Protein AF-A0A4U9HUV6-F1 (afdb_monomer_lite)

InterPro domains:
  IPR036188 FAD/NAD(P)-binding domain superfamily [G3DSA:3.50.50.60] (1-76)

Foldseek 3Di:
DCPCVVVDPDDDDPPFAFQAAAVVQQWTATPVGDIDHDPDDDDPDDLVVVCVRHPPVDDPVSVVVSVVDDDDDDDD

Organism: NCBI:txid83655

Radius of gyration: 14.7 Å; chains: 1; bounding box: 29×31×38 Å

Structure (mmCIF, N/CA/C/O backbone):
data_AF-A0A4U9HUV6-F1
#
_entry.id   AF-A0A4U9HUV6-F1
#
loop_
_atom_site.group_PDB
_atom_site.id
_atom_site.type_symbol
_atom_site.label_atom_id
_atom_site.label_alt_id
_atom_site.label_comp_id
_atom_site.label_asym_id
_atom_site.label_entity_id
_atom_site.label_seq_id
_atom_site.pdbx_PDB_ins_code
_atom_site.Cartn_x
_atom_site.Cartn_y
_atom_site.Cartn_z
_atom_site.occupancy
_atom_site.B_iso_or_equiv
_atom_site.auth_seq_id
_atom_site.auth_comp_id
_atom_site.auth_asym_id
_atom_site.auth_atom_id
_atom_site.pdbx_PDB_model_num
ATOM 1 N N . MET A 1 1 ? 11.907 -6.468 22.817 1.00 52.94 1 MET A N 1
ATOM 2 C CA . MET A 1 1 ? 12.724 -5.529 22.018 1.00 52.94 1 MET A CA 1
ATOM 3 C C . MET A 1 1 ? 11.769 -4.496 21.437 1.00 52.94 1 MET A C 1
ATOM 5 O O . MET A 1 1 ? 11.109 -4.798 20.458 1.00 52.94 1 MET A O 1
ATOM 9 N N . ASN A 1 2 ? 11.590 -3.342 22.094 1.00 66.69 2 ASN A N 1
ATOM 10 C CA . ASN A 1 2 ? 10.480 -2.430 21.758 1.00 66.69 2 ASN A CA 1
ATOM 11 C C . ASN A 1 2 ? 10.830 -1.364 20.708 1.00 66.69 2 ASN A C 1
ATOM 13 O O . ASN A 1 2 ? 9.934 -0.647 20.282 1.00 66.69 2 ASN A O 1
ATOM 17 N N . GLY A 1 3 ? 12.083 -1.300 20.237 1.00 84.81 3 GLY A N 1
ATOM 18 C CA . GLY A 1 3 ? 12.496 -0.447 19.116 1.00 84.81 3 GLY A CA 1
ATOM 19 C C . GLY A 1 3 ? 11.896 0.963 19.179 1.00 84.81 3 GLY A C 1
ATOM 20 O O . GLY A 1 3 ? 11.890 1.594 20.232 1.00 84.81 3 GLY A O 1
ATOM 21 N N . PHE A 1 4 ? 11.338 1.425 18.060 1.00 86.75 4 PHE A N 1
ATOM 22 C CA . PHE A 1 4 ? 10.693 2.738 17.962 1.00 86.75 4 PHE A CA 1
ATOM 23 C C . PHE A 1 4 ? 9.218 2.762 18.395 1.00 86.75 4 PHE A C 1
ATOM 25 O O . PHE A 1 4 ? 8.631 3.841 18.443 1.00 86.75 4 PHE A O 1
ATOM 32 N N . LEU A 1 5 ? 8.606 1.614 18.718 1.00 87.88 5 LEU A N 1
ATOM 33 C CA . LEU A 1 5 ? 7.166 1.536 19.004 1.00 87.88 5 LEU A CA 1
ATOM 34 C C . LEU A 1 5 ? 6.717 2.472 20.145 1.00 87.88 5 LEU A C 1
ATOM 36 O O . LEU A 1 5 ? 5.713 3.155 19.954 1.00 87.88 5 LEU A O 1
ATOM 40 N N . PRO A 1 6 ? 7.451 2.607 21.273 1.00 90.25 6 PRO A N 1
ATOM 41 C CA . PRO A 1 6 ? 7.082 3.531 22.348 1.00 90.25 6 PRO A CA 1
ATOM 42 C C . PRO A 1 6 ? 7.086 5.013 21.949 1.00 90.25 6 PRO A C 1
ATOM 44 O O . PRO A 1 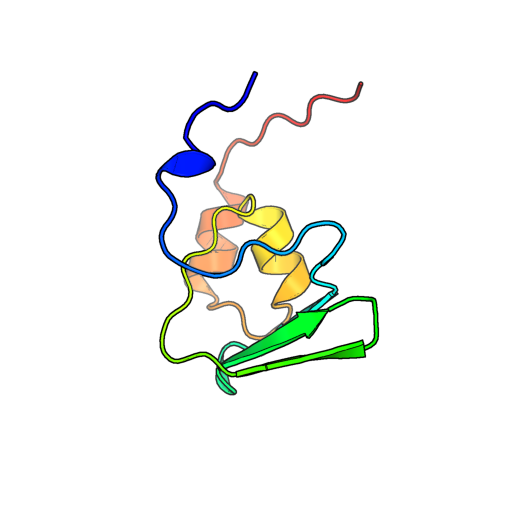6 ? 6.533 5.837 22.671 1.00 90.25 6 PRO A O 1
ATOM 47 N N . HIS A 1 7 ? 7.727 5.372 20.833 1.00 91.06 7 HIS A N 1
ATOM 48 C CA . HIS A 1 7 ? 7.843 6.756 20.372 1.00 91.06 7 HIS A CA 1
ATOM 49 C C . HIS A 1 7 ? 6.785 7.134 19.327 1.00 91.06 7 HIS A C 1
ATOM 51 O O . HIS A 1 7 ? 6.661 8.311 18.978 1.00 91.06 7 HIS A O 1
ATOM 57 N N . ILE A 1 8 ? 6.015 6.164 18.825 1.00 90.00 8 ILE A N 1
ATOM 58 C CA . ILE A 1 8 ? 4.952 6.419 17.856 1.00 90.00 8 ILE A CA 1
ATOM 59 C C . ILE A 1 8 ? 3.777 7.076 18.578 1.00 90.00 8 ILE A C 1
ATOM 61 O O . ILE A 1 8 ? 3.182 6.517 19.497 1.00 90.00 8 ILE A O 1
ATOM 65 N N . LYS A 1 9 ? 3.422 8.279 18.128 1.00 92.69 9 LYS A N 1
ATOM 66 C CA . LYS A 1 9 ? 2.226 8.985 18.582 1.00 92.69 9 LYS A CA 1
ATOM 67 C C . LYS A 1 9 ? 1.052 8.578 17.701 1.00 92.69 9 LYS A C 1
ATOM 69 O O . LYS A 1 9 ? 1.057 8.863 16.507 1.00 92.69 9 LYS A O 1
ATOM 74 N N . GLY A 1 10 ? 0.049 7.943 18.293 1.00 88.94 10 GLY A N 1
ATOM 75 C CA . GLY A 1 10 ? -1.165 7.522 17.599 1.00 88.94 10 GLY A CA 1
ATOM 76 C C . GLY A 1 10 ? -1.518 6.067 17.875 1.00 88.94 10 GLY A C 1
ATOM 77 O O . GLY A 1 10 ? -0.926 5.417 18.735 1.00 88.94 10 GLY A O 1
ATOM 78 N N . ARG A 1 11 ? -2.515 5.562 17.147 1.00 91.00 11 ARG A N 1
ATOM 79 C CA . ARG A 1 11 ? -2.958 4.173 17.251 1.00 91.00 11 ARG A CA 1
ATOM 80 C C . ARG A 1 11 ? -2.136 3.303 16.308 1.00 91.00 11 ARG A C 1
ATOM 82 O O . ARG A 1 11 ? -2.077 3.580 15.114 1.00 91.00 11 ARG A O 1
ATOM 89 N N . ILE A 1 12 ? -1.548 2.243 16.848 1.00 91.50 12 ILE A N 1
ATOM 90 C CA . ILE A 1 12 ? -0.961 1.160 16.060 1.00 91.50 12 ILE A CA 1
ATOM 91 C C . ILE A 1 12 ? -1.939 -0.002 16.109 1.00 91.50 12 ILE A C 1
ATOM 93 O O . ILE A 1 12 ? -2.347 -0.426 17.189 1.00 91.50 12 ILE A O 1
ATOM 97 N N . GLU A 1 13 ? -2.315 -0.505 14.942 1.00 92.50 13 GLU A N 1
ATOM 98 C CA . GLU A 1 13 ? -3.137 -1.701 14.825 1.00 92.50 13 GLU A CA 1
ATOM 99 C C . GLU A 1 13 ? -2.309 -2.821 14.190 1.00 92.50 13 GLU A C 1
ATOM 101 O O . GLU A 1 13 ? -1.740 -2.651 13.113 1.00 92.50 13 GLU A O 1
ATOM 106 N N . THR A 1 14 ? -2.217 -3.958 14.878 1.00 93.25 14 THR A N 1
ATOM 107 C CA . THR A 1 14 ? -1.614 -5.195 14.365 1.00 93.25 14 THR A CA 1
ATOM 108 C C . THR A 1 14 ? -2.718 -6.182 13.990 1.00 93.25 14 THR A C 1
ATOM 110 O O . THR A 1 14 ? -3.855 -6.043 14.436 1.00 93.25 14 THR A O 1
ATOM 113 N N . GLY A 1 15 ? -2.416 -7.148 13.117 1.00 94.31 15 GLY A N 1
ATOM 114 C CA . GLY A 1 15 ? -3.450 -8.030 12.554 1.00 94.31 15 GLY A CA 1
ATOM 115 C C . GLY A 1 15 ? -4.456 -7.298 11.651 1.00 94.31 15 GLY A C 1
ATOM 116 O O . GLY A 1 15 ? -5.530 -7.817 11.377 1.00 94.31 15 GLY A O 1
ATOM 117 N N . ALA A 1 16 ? -4.114 -6.088 11.202 1.00 95.81 16 ALA A N 1
ATOM 118 C CA . ALA A 1 16 ? -4.930 -5.233 10.348 1.00 95.81 16 ALA A CA 1
ATOM 119 C C . ALA A 1 16 ? -4.445 -5.322 8.891 1.00 95.81 16 ALA A C 1
ATOM 121 O O . ALA A 1 16 ? -3.863 -4.379 8.355 1.00 95.81 16 ALA A O 1
ATOM 122 N N . GLU A 1 17 ? -4.624 -6.485 8.266 1.00 97.06 17 GLU A N 1
ATOM 123 C CA . GLU A 1 17 ? -4.213 -6.698 6.876 1.00 97.06 17 GLU A CA 1
ATOM 124 C C . GLU A 1 17 ? -5.054 -5.843 5.921 1.00 97.06 17 GLU A C 1
ATOM 126 O O . GLU A 1 17 ? -6.285 -5.864 5.970 1.00 97.06 17 GLU A O 1
ATOM 131 N N . VAL A 1 18 ? -4.390 -5.088 5.044 1.00 97.19 18 VAL A N 1
ATOM 132 C CA . VAL A 1 18 ? -5.044 -4.281 4.009 1.00 97.19 18 VAL A CA 1
ATOM 133 C C . VAL A 1 18 ? -5.415 -5.178 2.835 1.00 97.19 18 VAL A C 1
ATOM 135 O O . VAL A 1 18 ? -4.548 -5.815 2.248 1.00 97.19 18 VAL A O 1
ATOM 138 N N . SER A 1 19 ? -6.692 -5.188 2.456 1.00 97.62 19 SER A N 1
ATOM 139 C CA . SER A 1 19 ? -7.206 -6.000 1.349 1.00 97.62 19 SER A CA 1
ATOM 140 C C . SER A 1 19 ? -7.414 -5.200 0.062 1.00 97.62 19 SER A C 1
ATOM 142 O O . SER A 1 19 ? -7.293 -5.756 -1.031 1.00 97.62 19 SER A O 1
ATOM 144 N N . LYS A 1 20 ? -7.712 -3.895 0.165 1.00 98.00 20 LYS A N 1
ATOM 145 C CA . LYS A 1 20 ? -7.888 -3.008 -0.996 1.00 98.00 20 LYS A CA 1
ATOM 146 C C . LYS A 1 20 ? -7.666 -1.537 -0.653 1.00 98.00 20 LYS A C 1
ATOM 148 O O . LYS A 1 20 ? -7.993 -1.092 0.447 1.00 98.00 20 LYS A O 1
ATOM 153 N N . ILE A 1 21 ? -7.160 -0.769 -1.616 1.00 97.81 21 ILE A N 1
ATOM 154 C CA . ILE A 1 21 ? -6.986 0.684 -1.509 1.00 97.81 21 ILE A CA 1
ATOM 155 C C . ILE A 1 21 ? -7.783 1.363 -2.625 1.00 97.81 21 ILE A C 1
ATOM 157 O O . ILE A 1 21 ? -7.505 1.163 -3.803 1.00 97.81 21 ILE A O 1
ATOM 161 N N . TYR A 1 22 ? -8.748 2.195 -2.242 1.00 97.25 22 TYR A N 1
ATOM 162 C CA . TYR A 1 22 ? -9.506 3.068 -3.138 1.00 97.25 22 TYR A CA 1
ATOM 163 C C . TYR A 1 22 ? -8.902 4.471 -3.055 1.00 97.25 22 TYR A C 1
ATOM 165 O O . TYR A 1 22 ? -9.330 5.309 -2.256 1.00 97.25 22 TYR A O 1
ATOM 173 N N . ALA A 1 23 ? -7.859 4.711 -3.843 1.00 94.44 23 ALA A N 1
ATOM 174 C CA . ALA A 1 23 ? -7.085 5.943 -3.845 1.00 94.44 23 ALA A CA 1
ATOM 175 C C . ALA A 1 23 ? -7.930 7.174 -4.200 1.00 94.44 23 ALA A C 1
ATOM 177 O O . ALA A 1 23 ? -7.827 8.201 -3.526 1.00 94.44 23 ALA A O 1
ATOM 178 N N . ASN A 1 24 ? -8.821 7.050 -5.188 1.00 94.88 24 ASN A N 1
ATOM 179 C CA . ASN A 1 24 ? -9.707 8.136 -5.619 1.00 94.88 24 ASN A CA 1
ATOM 180 C C . ASN A 1 24 ? -10.716 8.525 -4.530 1.00 94.88 24 ASN A C 1
ATOM 182 O O . ASN A 1 24 ? -11.046 9.697 -4.362 1.00 94.88 24 ASN A O 1
ATOM 186 N N . GLN A 1 25 ? -11.179 7.538 -3.760 1.00 97.06 25 GLN A N 1
ATOM 187 C CA . GLN A 1 25 ? -12.129 7.733 -2.658 1.00 97.06 25 GLN A CA 1
ATOM 188 C C . GLN A 1 25 ? -11.434 8.038 -1.323 1.00 97.06 25 GLN A C 1
ATOM 190 O O . GLN A 1 25 ? -12.099 8.360 -0.336 1.00 97.06 25 GLN A O 1
ATOM 195 N N . ARG A 1 26 ? -10.101 7.925 -1.294 1.00 97.44 26 ARG A N 1
ATOM 196 C CA . ARG A 1 26 ? -9.250 7.984 -0.104 1.00 97.44 26 ARG A CA 1
ATOM 197 C C . ARG A 1 26 ? -9.693 7.018 0.996 1.00 97.44 26 ARG A C 1
ATOM 199 O O . ARG A 1 26 ? -9.856 7.413 2.151 1.00 97.44 26 ARG A O 1
ATOM 206 N N . ILE A 1 27 ? -9.917 5.756 0.631 1.00 98.19 27 ILE A N 1
ATOM 207 C CA . ILE A 1 27 ? -10.352 4.695 1.549 1.00 98.19 27 ILE A CA 1
ATOM 208 C C . ILE A 1 27 ? -9.384 3.511 1.506 1.00 98.19 27 ILE A C 1
ATOM 210 O O . ILE A 1 27 ? -8.958 3.083 0.436 1.00 98.19 27 ILE A O 1
ATOM 214 N N . VAL A 1 28 ? -9.084 2.950 2.676 1.00 97.62 28 VAL A N 1
ATOM 215 C CA . VAL A 1 28 ? -8.425 1.648 2.843 1.00 97.62 28 VAL A CA 1
ATOM 216 C C . VAL A 1 28 ? -9.433 0.660 3.406 1.00 97.62 28 VAL A C 1
ATOM 218 O O . VAL A 1 28 ? -10.076 0.955 4.413 1.00 97.62 28 VAL A O 1
ATOM 221 N N . ALA A 1 29 ? -9.558 -0.503 2.776 1.00 98.06 29 ALA A N 1
ATOM 222 C CA . ALA A 1 29 ? -10.326 -1.629 3.289 1.00 98.06 29 ALA A CA 1
ATOM 223 C C . ALA A 1 29 ? -9.381 -2.670 3.896 1.00 98.06 29 ALA A C 1
ATOM 225 O O . ALA A 1 29 ? -8.352 -3.006 3.304 1.00 98.06 29 ALA A O 1
ATOM 226 N N . LEU A 1 30 ? -9.738 -3.170 5.075 1.00 97.88 30 LEU A N 1
ATOM 227 C CA . LEU A 1 30 ? -9.045 -4.268 5.736 1.00 97.88 30 LEU A CA 1
ATOM 228 C C . LEU A 1 30 ? -9.687 -5.615 5.383 1.00 97.88 30 LEU A C 1
ATOM 230 O O . LEU A 1 30 ? -10.836 -5.681 4.940 1.00 97.88 30 LEU A O 1
ATOM 234 N N . ALA A 1 31 ? -8.944 -6.703 5.569 1.00 97.81 31 ALA A N 1
ATOM 235 C CA . ALA A 1 31 ? -9.421 -8.065 5.329 1.00 97.81 31 ALA A CA 1
ATOM 236 C C . ALA A 1 31 ? -10.587 -8.462 6.256 1.00 97.81 31 ALA A C 1
ATOM 238 O O . ALA A 1 31 ? -11.435 -9.259 5.868 1.00 97.81 31 ALA A O 1
ATOM 239 N N . ASP A 1 32 ? -10.673 -7.857 7.443 1.00 96.44 32 ASP A N 1
ATOM 240 C CA . ASP A 1 32 ? -11.759 -8.065 8.412 1.00 96.44 32 ASP A CA 1
ATOM 241 C C . ASP A 1 32 ? -13.045 -7.267 8.101 1.00 96.44 32 ASP A C 1
ATOM 243 O O . ASP A 1 32 ? -14.008 -7.308 8.867 1.00 96.44 32 ASP A O 1
ATOM 247 N N . GLY A 1 33 ? -13.074 -6.536 6.981 1.00 96.94 33 GLY A N 1
ATOM 248 C CA . GLY A 1 33 ? -14.225 -5.759 6.520 1.00 96.94 33 GLY A CA 1
ATOM 249 C C . GLY A 1 33 ? -14.270 -4.312 7.014 1.00 96.94 33 GLY A C 1
ATOM 250 O O . GLY A 1 33 ? -15.081 -3.531 6.508 1.00 96.94 33 GLY A O 1
ATOM 251 N N . ARG A 1 34 ? -13.396 -3.902 7.945 1.00 97.19 34 ARG A N 1
ATOM 252 C CA . ARG A 1 34 ? -13.304 -2.494 8.360 1.00 97.19 34 ARG A CA 1
ATOM 253 C C . ARG A 1 34 ? -12.806 -1.614 7.219 1.00 97.19 34 ARG A C 1
ATOM 255 O O . ARG A 1 34 ? -12.009 -2.034 6.380 1.00 97.19 34 ARG A O 1
ATOM 262 N N . GLN A 1 35 ? -13.250 -0.360 7.215 1.00 97.81 35 GLN A N 1
ATOM 263 C CA . GLN A 1 35 ? -12.820 0.644 6.247 1.00 97.81 35 GLN A CA 1
ATOM 264 C C . GLN A 1 35 ? -12.409 1.934 6.947 1.00 97.81 35 GLN A C 1
ATOM 266 O O . GLN A 1 35 ? -13.072 2.387 7.880 1.00 97.81 35 GLN A O 1
ATOM 271 N N . TYR A 1 36 ? -11.337 2.548 6.456 1.00 96.56 36 TYR A N 1
ATOM 272 C CA . TYR A 1 36 ? -10.804 3.800 6.975 1.00 96.56 36 TYR A CA 1
ATOM 273 C C . TYR A 1 36 ? -10.706 4.822 5.852 1.00 9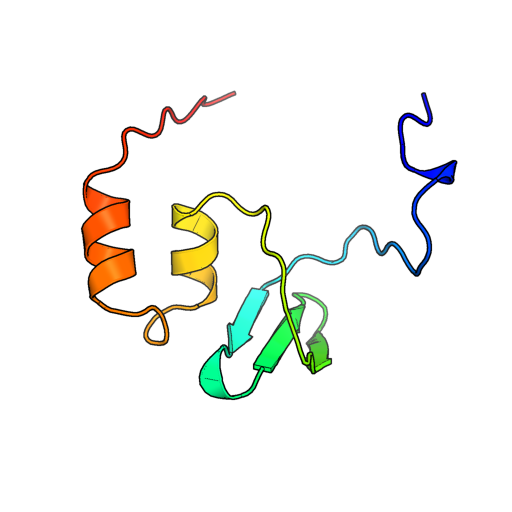6.56 36 TYR A C 1
ATOM 275 O O . TYR A 1 36 ? -10.051 4.575 4.839 1.00 96.56 36 TYR A O 1
ATOM 283 N N . ARG A 1 37 ? -11.326 5.989 6.044 1.00 97.75 37 ARG A N 1
ATOM 284 C CA . ARG A 1 37 ? -11.114 7.152 5.180 1.00 97.75 37 ARG A CA 1
ATOM 285 C C . ARG A 1 37 ? -9.906 7.942 5.673 1.00 97.75 37 ARG A C 1
ATOM 287 O O . ARG A 1 37 ? -9.761 8.150 6.875 1.00 97.75 37 ARG A O 1
ATOM 294 N N . TYR A 1 38 ? -9.069 8.404 4.754 1.00 96.00 38 TYR A N 1
ATOM 295 C CA . TYR A 1 38 ? -7.879 9.189 5.067 1.00 96.00 38 TYR A CA 1
ATOM 296 C C . TYR A 1 38 ? -7.852 10.511 4.301 1.00 96.00 38 TYR A C 1
ATOM 298 O O . TYR A 1 38 ? -8.440 10.663 3.234 1.00 96.00 38 TYR A O 1
ATOM 306 N N . GLU A 1 39 ? -7.125 11.485 4.838 1.00 96.62 39 GLU A N 1
ATOM 307 C CA . GLU A 1 39 ? -6.767 12.691 4.089 1.00 96.62 39 GLU A CA 1
ATOM 308 C C . GLU A 1 39 ? -5.447 12.482 3.339 1.00 96.62 39 GLU A C 1
ATOM 310 O O . GLU A 1 39 ? -5.342 12.786 2.152 1.00 96.62 39 GLU A O 1
ATOM 315 N N . ARG A 1 40 ? -4.456 11.903 4.030 1.00 95.62 40 ARG A N 1
ATOM 316 C CA . ARG A 1 40 ? -3.127 11.573 3.508 1.00 95.62 40 ARG A CA 1
ATOM 317 C C . ARG A 1 40 ? -2.737 10.161 3.930 1.00 95.62 40 ARG A C 1
ATOM 319 O O . ARG A 1 40 ? -3.000 9.763 5.061 1.00 95.62 40 ARG A O 1
ATOM 326 N N . MET A 1 41 ? -2.089 9.435 3.024 1.00 94.62 41 MET A N 1
ATOM 327 C CA . MET A 1 41 ? -1.555 8.096 3.263 1.00 94.62 41 MET A CA 1
ATOM 328 C C . MET A 1 41 ? -0.053 8.101 2.990 1.00 94.62 41 MET A C 1
ATOM 330 O O . MET A 1 41 ? 0.387 8.584 1.949 1.00 94.62 41 MET A O 1
ATOM 334 N N . ILE A 1 42 ? 0.714 7.513 3.907 1.00 94.19 42 ILE A N 1
ATOM 335 C CA . ILE A 1 42 ? 2.102 7.119 3.667 1.00 94.19 42 ILE A CA 1
ATOM 336 C C . ILE A 1 42 ? 2.105 5.597 3.585 1.00 94.19 42 ILE A C 1
ATOM 338 O O . ILE A 1 42 ? 1.853 4.928 4.585 1.00 94.19 42 ILE A O 1
ATOM 342 N N . SER A 1 43 ? 2.353 5.054 2.395 1.00 92.69 43 SER A N 1
ATOM 343 C CA . SER A 1 43 ? 2.516 3.613 2.220 1.00 92.69 43 SER A CA 1
ATOM 344 C C . SER A 1 43 ? 3.989 3.247 2.326 1.00 92.69 43 SER A C 1
ATOM 346 O O . SER A 1 43 ? 4.813 3.746 1.563 1.00 92.69 43 SER A O 1
ATOM 348 N N . THR A 1 44 ? 4.304 2.347 3.250 1.00 93.12 44 THR A N 1
ATOM 349 C CA . THR A 1 44 ? 5.607 1.674 3.341 1.00 93.12 44 THR A CA 1
ATOM 350 C C . THR A 1 44 ? 5.571 0.267 2.741 1.00 93.12 44 THR A C 1
ATOM 352 O O . THR A 1 44 ? 6.570 -0.447 2.797 1.00 93.12 44 THR A O 1
ATOM 355 N N . LEU A 1 45 ? 4.435 -0.140 2.159 1.00 91.44 45 LEU A N 1
ATOM 356 C CA . LEU A 1 45 ? 4.335 -1.390 1.413 1.00 91.44 45 LEU A CA 1
ATOM 357 C C . LEU A 1 45 ? 5.272 -1.354 0.207 1.00 91.44 45 LEU A C 1
ATOM 359 O O . LEU A 1 45 ? 5.452 -0.313 -0.432 1.00 91.44 45 LEU A O 1
ATOM 363 N N . VAL A 1 46 ? 5.826 -2.515 -0.136 1.00 88.50 46 VAL A N 1
ATOM 364 C CA . VAL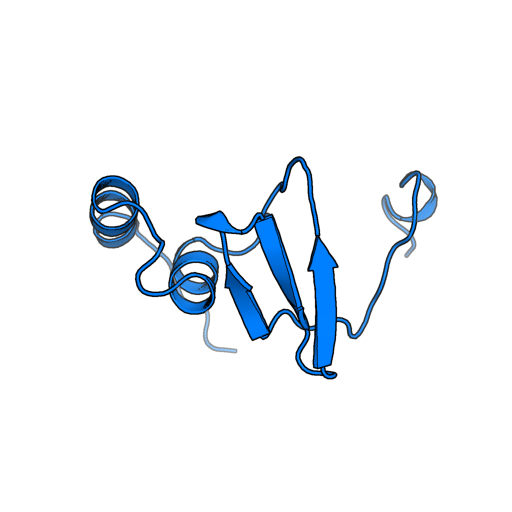 A 1 46 ? 6.606 -2.661 -1.364 1.00 88.50 46 VAL A CA 1
ATOM 365 C C . VAL A 1 46 ? 5.744 -2.292 -2.570 1.00 88.50 46 VAL A C 1
ATOM 367 O O . VAL A 1 46 ? 4.558 -2.620 -2.629 1.00 88.50 46 VAL A O 1
ATOM 370 N N . LEU A 1 47 ? 6.339 -1.606 -3.548 1.00 89.31 47 LEU A N 1
ATOM 371 C CA . LEU A 1 47 ? 5.582 -1.039 -4.664 1.00 89.31 47 LEU A CA 1
ATOM 372 C C . LEU A 1 47 ? 4.729 -2.069 -5.437 1.00 89.31 47 LEU A C 1
ATOM 374 O O . LEU A 1 47 ? 3.586 -1.736 -5.746 1.00 89.31 47 LEU A O 1
ATOM 378 N N . PRO A 1 48 ? 5.194 -3.308 -5.715 1.00 87.94 48 PRO A N 1
ATOM 379 C CA . PRO A 1 48 ? 4.353 -4.312 -6.372 1.00 87.94 48 PRO A CA 1
ATOM 380 C C . PRO A 1 48 ? 3.078 -4.639 -5.587 1.00 87.94 48 PRO A C 1
ATOM 382 O O . PRO A 1 48 ? 2.006 -4.766 -6.175 1.00 87.94 48 PRO A O 1
ATOM 385 N N . GLU A 1 49 ? 3.183 -4.717 -4.262 1.00 91.06 49 GLU A N 1
ATOM 386 C CA . GLU A 1 49 ? 2.056 -5.021 -3.383 1.00 91.06 49 GLU A CA 1
ATOM 387 C C . GLU A 1 49 ? 1.082 -3.846 -3.301 1.00 91.06 49 GLU A C 1
ATOM 389 O O . GLU A 1 49 ? -0.127 -4.021 -3.428 1.00 91.06 49 GLU A O 1
ATOM 394 N N . L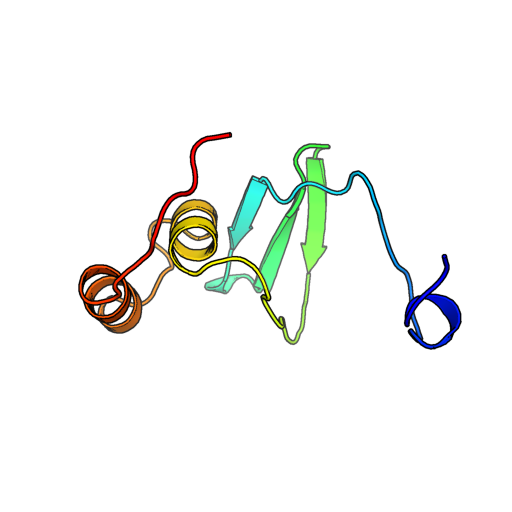EU A 1 50 ? 1.606 -2.623 -3.202 1.00 93.38 50 LEU A N 1
ATOM 395 C CA . LEU A 1 50 ? 0.791 -1.413 -3.273 1.00 93.38 50 LEU A CA 1
ATOM 396 C C . LEU A 1 50 ? -0.007 -1.348 -4.588 1.00 93.38 50 LEU A C 1
ATOM 398 O O . LEU A 1 50 ? -1.201 -1.053 -4.576 1.00 93.38 50 LEU A O 1
ATOM 402 N N . ILE A 1 51 ? 0.633 -1.676 -5.716 1.00 93.69 51 ILE A N 1
ATOM 403 C CA . ILE A 1 51 ? -0.020 -1.722 -7.031 1.00 93.69 51 ILE A CA 1
ATOM 404 C C . ILE A 1 51 ? -1.113 -2.789 -7.065 1.00 93.69 51 ILE A C 1
ATOM 406 O O . ILE A 1 51 ? -2.204 -2.519 -7.566 1.00 93.69 51 ILE A O 1
ATOM 410 N N . ARG A 1 52 ? -0.845 -3.977 -6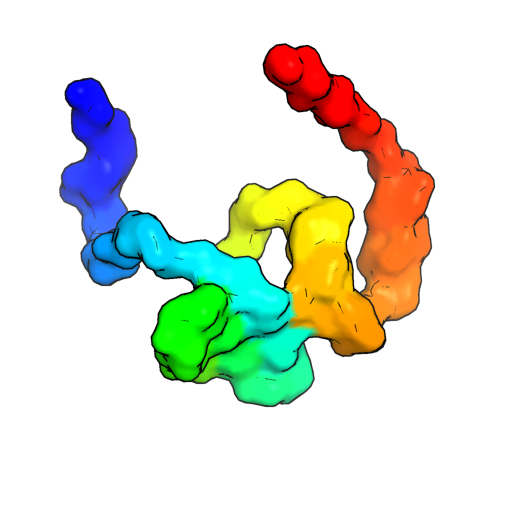.512 1.00 93.62 52 ARG A N 1
ATOM 411 C CA . ARG A 1 52 ? -1.824 -5.067 -6.412 1.00 93.62 52 ARG A CA 1
ATOM 412 C C . ARG A 1 52 ? -3.068 -4.639 -5.630 1.00 93.62 52 ARG A C 1
ATOM 414 O O . ARG A 1 52 ? -4.179 -4.921 -6.066 1.00 93.62 52 ARG A O 1
ATOM 421 N N . LEU A 1 53 ? -2.886 -3.937 -4.510 1.00 96.75 53 LEU A N 1
ATOM 422 C CA . LEU A 1 53 ? -3.974 -3.485 -3.633 1.00 96.75 53 LEU A CA 1
ATOM 423 C C . LEU A 1 53 ? -4.788 -2.318 -4.212 1.00 96.75 53 LEU A C 1
ATOM 425 O O . LEU A 1 53 ? -5.980 -2.207 -3.922 1.00 96.75 53 LEU A O 1
ATOM 429 N N . MET A 1 54 ? -4.163 -1.445 -5.006 1.00 96.31 54 MET A N 1
ATOM 430 C CA . MET A 1 54 ? -4.826 -0.313 -5.672 1.00 96.31 54 MET A CA 1
ATOM 431 C C . MET A 1 54 ? -5.489 -0.699 -7.006 1.00 96.31 54 MET A C 1
ATOM 433 O O . MET A 1 54 ? -6.447 -0.055 -7.433 1.00 96.31 54 MET A O 1
ATOM 437 N N . GLY A 1 55 ? -4.988 -1.736 -7.684 1.00 94.75 55 GLY A N 1
ATOM 438 C CA . GLY A 1 55 ? -5.538 -2.232 -8.946 1.00 94.75 55 GLY A CA 1
ATOM 439 C C . GLY A 1 55 ? -5.535 -1.179 -10.061 1.00 94.75 55 GLY A C 1
ATOM 440 O O . GLY A 1 55 ? -4.498 -0.597 -10.397 1.00 94.75 55 GLY A O 1
ATOM 441 N N . ASP A 1 56 ? -6.704 -0.934 -10.654 1.00 92.88 56 ASP A N 1
ATOM 442 C CA . ASP A 1 56 ? -6.852 -0.038 -11.806 1.00 92.88 56 ASP A CA 1
ATOM 443 C C . ASP A 1 56 ? -6.606 1.437 -11.463 1.00 92.88 56 ASP A C 1
ATOM 445 O O . ASP A 1 56 ? -6.152 2.189 -12.329 1.00 92.88 56 ASP A O 1
ATOM 449 N N . GLU A 1 57 ? -6.774 1.828 -10.194 1.00 94.81 57 GLU A N 1
ATOM 450 C CA . GLU A 1 57 ? -6.590 3.207 -9.716 1.00 94.81 57 GLU A CA 1
ATOM 451 C C . GLU A 1 57 ? -5.118 3.647 -9.630 1.00 94.81 57 GLU A C 1
ATOM 453 O O . GLU A 1 57 ? -4.830 4.810 -9.350 1.00 94.81 57 GLU A O 1
ATOM 458 N N . VAL A 1 58 ? -4.161 2.747 -9.879 1.00 94.25 58 VAL A N 1
ATOM 459 C CA . VAL A 1 58 ? -2.742 3.125 -9.947 1.00 94.25 58 VAL A CA 1
ATOM 460 C C . VAL A 1 58 ? -2.501 4.025 -11.167 1.00 94.25 58 VAL A C 1
ATOM 462 O O . VAL A 1 58 ? -2.905 3.668 -12.269 1.00 94.25 58 VAL A O 1
ATOM 465 N N . PRO A 1 59 ? -1.781 5.150 -11.054 1.00 92.81 59 PRO A N 1
ATOM 466 C CA . PRO A 1 59 ? -1.441 5.948 -12.228 1.00 92.81 59 PRO A CA 1
ATOM 467 C C . PRO A 1 59 ? -0.572 5.169 -13.244 1.00 92.81 59 PRO A C 1
ATOM 469 O O . PRO A 1 59 ? 0.324 4.413 -12.839 1.00 92.81 59 PRO A O 1
ATOM 472 N N . PRO A 1 60 ? -0.791 5.313 -14.568 1.00 92.06 60 PRO A N 1
ATOM 473 C CA . PRO A 1 60 ? -0.025 4.593 -15.592 1.00 92.06 60 PRO A CA 1
ATOM 474 C C . PRO A 1 60 ? 1.497 4.759 -15.477 1.00 92.06 60 PRO A C 1
ATOM 476 O O . PRO A 1 60 ? 2.244 3.795 -15.661 1.00 92.06 60 PRO A O 1
ATOM 479 N N . GLU A 1 61 ? 1.965 5.955 -15.134 1.00 91.19 61 GLU A N 1
ATOM 480 C CA . GLU A 1 61 ? 3.372 6.283 -14.917 1.00 91.19 61 GLU A CA 1
ATOM 481 C C . GLU A 1 61 ? 3.980 5.502 -13.747 1.00 91.19 61 GLU A C 1
ATOM 483 O O . GLU A 1 61 ? 5.105 5.012 -13.857 1.00 91.19 61 GLU A O 1
ATOM 488 N N . VAL A 1 62 ? 3.212 5.279 -12.676 1.00 89.38 62 VAL A N 1
ATOM 489 C CA . VAL A 1 62 ? 3.635 4.472 -11.525 1.00 89.38 62 VAL A CA 1
ATOM 490 C C . VAL A 1 62 ? 3.732 3.002 -11.925 1.00 89.38 62 VAL A C 1
ATOM 492 O O . VAL A 1 62 ? 4.732 2.350 -11.623 1.00 89.38 62 VAL A O 1
ATOM 495 N N . ARG A 1 63 ? 2.755 2.482 -12.686 1.00 89.69 63 ARG A N 1
ATOM 496 C CA . ARG A 1 63 ? 2.817 1.112 -13.231 1.00 89.69 63 ARG A CA 1
ATOM 497 C C . ARG A 1 63 ? 4.028 0.916 -14.142 1.00 89.69 63 ARG A C 1
ATOM 499 O O . ARG A 1 63 ? 4.687 -0.120 -14.075 1.00 89.69 63 ARG A O 1
ATOM 506 N N . LYS A 1 64 ? 4.339 1.902 -14.987 1.00 88.50 64 LYS A N 1
ATOM 507 C CA . LYS A 1 64 ? 5.512 1.866 -15.870 1.00 88.50 64 LYS A CA 1
ATOM 508 C C . LYS A 1 64 ? 6.816 1.881 -15.072 1.00 88.50 64 LYS A C 1
ATOM 510 O O . LYS A 1 64 ? 7.689 1.065 -15.350 1.00 88.50 64 LYS A O 1
ATOM 515 N N . ALA A 1 65 ? 6.934 2.763 -14.080 1.00 86.62 65 ALA A N 1
ATOM 516 C CA . ALA A 1 65 ? 8.110 2.843 -13.218 1.00 86.62 65 ALA A CA 1
ATOM 517 C C . ALA A 1 65 ? 8.327 1.540 -12.435 1.00 86.62 65 ALA A C 1
ATOM 519 O O . ALA A 1 65 ? 9.442 1.026 -12.399 1.00 86.62 65 ALA A O 1
ATOM 520 N N . ALA A 1 66 ? 7.256 0.953 -11.893 1.00 86.75 66 ALA A N 1
ATOM 521 C CA . ALA A 1 66 ? 7.325 -0.298 -11.145 1.00 86.75 66 ALA A CA 1
ATOM 522 C C . ALA A 1 66 ? 7.853 -1.474 -11.978 1.00 86.75 66 ALA A C 1
ATOM 524 O O . ALA A 1 66 ? 8.650 -2.257 -11.473 1.00 86.75 66 ALA A O 1
ATOM 525 N N . LYS A 1 67 ? 7.482 -1.563 -13.264 1.00 85.44 67 LYS A N 1
ATOM 526 C CA . LYS A 1 67 ? 8.020 -2.580 -14.190 1.00 85.44 67 LYS A CA 1
ATO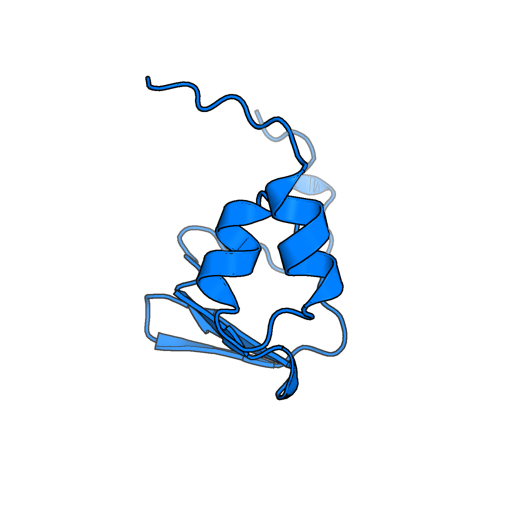M 527 C C . LYS A 1 67 ? 9.531 -2.461 -14.417 1.00 85.44 67 LYS A C 1
ATOM 529 O O . LYS A 1 67 ? 10.156 -3.437 -14.813 1.00 85.44 67 LYS A O 1
ATOM 534 N N . GLY A 1 68 ? 10.107 -1.277 -14.210 1.00 83.31 68 GLY A N 1
ATOM 535 C CA . GLY A 1 68 ? 11.543 -1.032 -14.354 1.00 83.31 68 GLY A CA 1
ATOM 536 C C . GLY A 1 68 ? 12.353 -1.275 -13.079 1.00 83.31 68 GLY A C 1
ATOM 537 O O . GLY A 1 68 ? 13.581 -1.210 -13.125 1.00 83.31 68 GLY A O 1
ATOM 538 N N . LEU A 1 69 ? 11.701 -1.533 -11.941 1.00 83.12 69 LEU A N 1
ATOM 539 C CA . LEU A 1 69 ? 12.396 -1.758 -10.679 1.00 83.12 69 LEU A CA 1
ATOM 540 C C . LEU A 1 69 ? 12.955 -3.176 -10.613 1.00 83.12 69 LEU A C 1
ATOM 542 O O . LEU A 1 69 ? 12.263 -4.157 -10.873 1.00 83.12 69 LEU A O 1
ATOM 546 N N . ARG A 1 70 ? 14.210 -3.288 -10.177 1.00 76.56 70 ARG A N 1
ATOM 547 C CA . ARG A 1 70 ? 14.772 -4.568 -9.749 1.00 76.56 70 ARG A CA 1
ATOM 548 C C . ARG A 1 70 ? 14.259 -4.851 -8.345 1.00 76.56 70 ARG A C 1
ATOM 550 O O . ARG A 1 70 ? 14.597 -4.131 -7.411 1.00 76.56 70 ARG A O 1
ATOM 557 N N . HIS A 1 71 ? 13.456 -5.893 -8.204 1.00 71.38 71 HIS A N 1
ATOM 558 C CA . HIS A 1 71 ? 13.044 -6.413 -6.910 1.00 71.38 71 HIS A CA 1
ATOM 559 C C . HIS A 1 71 ? 13.609 -7.822 -6.766 1.00 71.38 71 HIS A C 1
ATOM 561 O O . HIS A 1 71 ? 13.475 -8.651 -7.663 1.00 71.38 71 HIS A O 1
ATOM 567 N N . VAL A 1 72 ? 14.294 -8.073 -5.654 1.00 67.62 72 VAL A N 1
ATOM 568 C CA . VAL A 1 72 ? 14.749 -9.414 -5.293 1.00 67.62 72 VAL A CA 1
ATOM 569 C C . VAL A 1 72 ? 13.683 -10.032 -4.403 1.00 67.62 72 VAL A C 1
ATOM 571 O O . VAL A 1 72 ? 13.425 -9.555 -3.300 1.00 67.62 72 VAL A O 1
ATOM 574 N N . SER A 1 73 ? 13.013 -11.061 -4.910 1.00 63.66 73 SER A N 1
ATOM 575 C CA . SER A 1 73 ? 12.161 -11.899 -4.076 1.00 63.66 73 SER A CA 1
ATOM 576 C C . SER A 1 73 ? 13.060 -12.879 -3.335 1.00 63.66 73 SER A C 1
ATOM 578 O O . SER A 1 73 ? 13.685 -13.735 -3.956 1.00 63.66 73 SER A O 1
ATOM 580 N N . PHE A 1 74 ? 13.136 -12.750 -2.014 1.00 58.28 74 PHE A N 1
ATOM 581 C CA . PHE A 1 74 ? 13.714 -13.790 -1.173 1.00 58.28 74 PHE A CA 1
ATOM 582 C C . PHE A 1 74 ? 12.606 -14.802 -0.882 1.00 58.28 74 PHE A C 1
ATOM 584 O O . PHE A 1 74 ? 11.664 -14.494 -0.154 1.00 58.28 74 PHE A O 1
ATOM 591 N N . ALA A 1 75 ? 12.677 -15.975 -1.509 1.00 44.97 75 ALA A N 1
ATOM 592 C CA . ALA A 1 75 ? 11.904 -17.125 -1.059 1.00 44.97 75 ALA A CA 1
ATOM 593 C C . ALA A 1 75 ? 12.582 -17.654 0.213 1.00 44.97 75 ALA A C 1
ATOM 595 O O . ALA A 1 75 ? 13.785 -17.923 0.187 1.00 44.97 75 ALA A O 1
ATOM 596 N N . ALA A 1 76 ? 11.834 -17.700 1.315 1.00 42.88 76 ALA A N 1
ATOM 597 C CA . ALA A 1 76 ? 12.250 -18.360 2.550 1.00 42.88 76 ALA A CA 1
ATOM 598 C C . ALA A 1 76 ? 12.017 -19.870 2.447 1.00 42.88 76 ALA A C 1
ATOM 600 O O . ALA A 1 76 ? 11.018 -20.254 1.794 1.00 42.88 76 ALA A O 1
#

pLDDT: mean 89.3, std 11.81, range [42.88, 98.19]

Secondary structure (DSSP, 8-state):
--TTGGG--S---SS--EEEEETTTTEEEETTS-EEE-S-----S-HHHHHHHHGGGS-HHHHHHHHT--------

Sequence (76 aa):
MNGFLPHIKGRIETGAEVSKIYANQRIVALADGRQYRYERMISTLVLPELIRLMGDEVPPEVRKAAKGLRHVSFAA